Protein AF-A0A0D3M4K6-F1 (afdb_monomer)

Sequence (140 aa):
GAAVAAESSTGTWTTVWTDGLTSLDRYKGRCYHIEPVAGEENQYIAYVAYPLDLFEEGSVTNMFTSIVGNV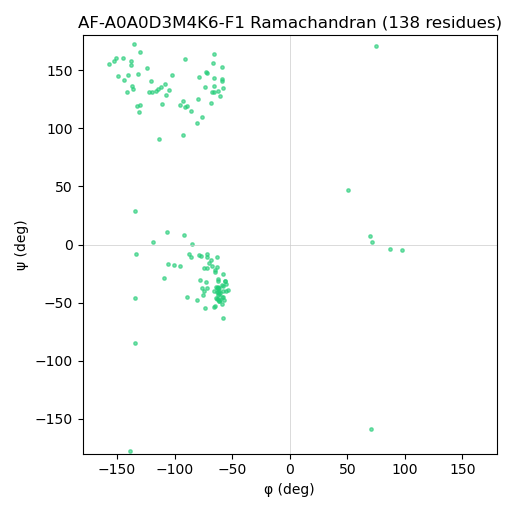FGFKALRALRLEDLRIPPAYSKTFQGPPQGIQVERDKLNKYGRPLLGCTIKPKLGLSAKNYGRAVYECL

Nearest PDB structures (foldseek):
  1wdd-assembly1_A  TM=9.946E-01  e=9.667E-18  Oryza sativa Japonica Group
  2vdi-assembly1_E  TM=9.940E-01  e=3.184E-17  Chlamydomonas reinhardtii
  5wsk-assembly2_D  TM=9.815E-01  e=1.104E-17  Triticum aestivum
  6hbc-assembly1_B  TM=9.809E-01  e=3.942E-16  Synechococcus elongatus PCC 7942 = FACHB-805
  7yk5-assembly1_A  TM=9.784E-01  e=3.858E-13  Phaeodactylum tricornutum

Solvent-accessible surface area (backbone atoms only — not comparable to full-atom values): 9185 Å² total; per-residue (Å²): 89,62,69,51,21,27,55,35,55,74,47,70,100,64,93,61,80,69,54,77,79,53,61,56,86,66,55,46,28,38,50,79,47,74,47,74,39,88,98,47,95,88,43,67,53,63,44,67,50,69,46,71,89,81,45,57,78,60,35,70,65,53,46,44,51,36,67,58,56,57,55,69,74,39,88,92,49,96,74,73,81,90,87,82,79,91,78,52,71,82,58,59,68,49,41,87,72,70,94,61,48,74,66,52,51,29,61,76,66,73,55,75,99,62,86,87,86,86,82,82,78,79,67,91,67,87,68,51,73,70,57,46,52,50,55,51,61,78,73,110

Structure (mmCIF, N/CA/C/O backbone):
data_AF-A0A0D3M4K6-F1
#
_entry.id   AF-A0A0D3M4K6-F1
#
loop_
_atom_site.group_PDB
_atom_site.id
_atom_site.type_symbol
_atom_site.label_atom_id
_atom_site.label_alt_id
_atom_site.label_comp_id
_atom_site.label_asym_id
_atom_site.label_entity_id
_atom_site.label_seq_id
_atom_site.pdbx_PDB_ins_code
_atom_site.Cartn_x
_atom_site.Cartn_y
_atom_site.Cartn_z
_atom_site.occu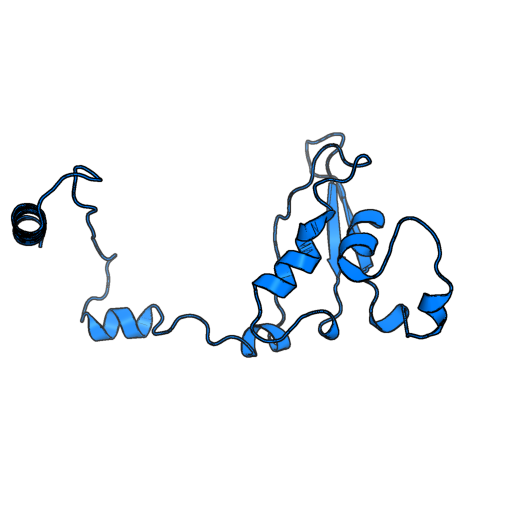pancy
_atom_site.B_iso_or_equiv
_atom_site.auth_seq_id
_atom_site.auth_comp_id
_atom_site.auth_asym_id
_atom_site.auth_atom_id
_atom_site.pdbx_PDB_model_num
ATOM 1 N N . GLY A 1 1 ? 5.792 -3.201 -19.656 1.00 73.69 1 GLY A N 1
ATOM 2 C CA . GLY A 1 1 ? 6.607 -4.094 -18.810 1.00 73.69 1 GLY A CA 1
ATOM 3 C C . GLY A 1 1 ? 7.986 -3.522 -18.535 1.00 73.69 1 GLY A C 1
ATOM 4 O O . GLY A 1 1 ? 8.186 -2.939 -17.480 1.00 73.69 1 GLY A O 1
ATOM 5 N N . ALA A 1 2 ? 8.928 -3.648 -19.477 1.00 88.94 2 ALA A N 1
ATOM 6 C CA . ALA A 1 2 ? 10.341 -3.306 -19.254 1.00 88.94 2 ALA A CA 1
ATOM 7 C C . ALA A 1 2 ? 10.605 -1.849 -18.816 1.00 88.94 2 ALA A C 1
ATOM 9 O O . ALA A 1 2 ? 11.325 -1.647 -17.846 1.00 88.94 2 ALA A O 1
ATOM 10 N N . ALA A 1 3 ? 9.981 -0.852 -19.460 1.00 91.50 3 ALA A N 1
ATOM 11 C CA . ALA A 1 3 ? 10.147 0.559 -19.083 1.00 91.50 3 ALA A CA 1
ATOM 12 C C .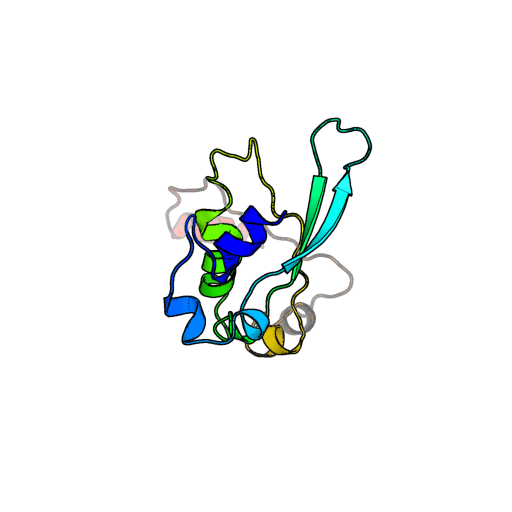 ALA A 1 3 ? 9.700 0.845 -17.637 1.00 91.50 3 ALA A C 1
ATOM 14 O O . ALA A 1 3 ? 10.408 1.518 -16.898 1.00 91.50 3 ALA A O 1
ATOM 15 N N . VAL A 1 4 ? 8.570 0.260 -17.214 1.00 94.25 4 VAL A N 1
ATOM 16 C CA . VAL A 1 4 ? 8.087 0.357 -15.827 1.00 94.25 4 VAL A CA 1
ATOM 17 C C . VAL A 1 4 ? 9.111 -0.253 -14.875 1.00 94.25 4 VAL A C 1
ATOM 19 O O . VAL A 1 4 ? 9.481 0.392 -13.906 1.00 94.25 4 VAL A O 1
ATOM 22 N N . ALA A 1 5 ? 9.618 -1.456 -15.160 1.00 94.62 5 ALA A N 1
ATOM 23 C CA . ALA A 1 5 ? 10.600 -2.118 -14.300 1.00 94.62 5 ALA A CA 1
ATOM 24 C C . ALA A 1 5 ? 11.917 -1.331 -14.175 1.00 94.62 5 ALA A C 1
ATOM 26 O O . ALA A 1 5 ? 12.466 -1.234 -13.080 1.00 94.62 5 ALA A O 1
ATOM 27 N N . ALA A 1 6 ? 12.403 -0.748 -15.273 1.00 94.00 6 ALA A N 1
ATOM 28 C CA . ALA A 1 6 ? 13.626 0.046 -15.281 1.00 94.00 6 ALA A CA 1
ATOM 29 C C . ALA A 1 6 ? 13.478 1.321 -14.436 1.00 94.00 6 ALA A C 1
ATOM 31 O O . ALA A 1 6 ? 14.250 1.534 -13.508 1.00 94.00 6 ALA A O 1
ATOM 32 N N . GLU A 1 7 ? 12.445 2.119 -14.694 1.00 96.00 7 GLU A N 1
ATOM 33 C CA . GLU A 1 7 ? 12.279 3.462 -14.111 1.00 96.00 7 GLU A CA 1
ATOM 34 C C . GLU A 1 7 ? 11.614 3.460 -12.722 1.00 96.00 7 GLU A C 1
ATOM 36 O O . GLU A 1 7 ? 11.427 4.508 -12.108 1.00 96.00 7 GLU A O 1
ATOM 41 N N . SER A 1 8 ? 11.276 2.274 -12.209 1.00 96.25 8 SER A N 1
ATOM 42 C CA . SER A 1 8 ? 10.922 2.036 -10.799 1.00 96.25 8 SER A CA 1
ATOM 43 C C . SER A 1 8 ? 12.027 1.308 -10.020 1.00 96.25 8 SER A C 1
ATOM 45 O O . SER A 1 8 ? 11.794 0.833 -8.910 1.00 96.25 8 SER A O 1
ATOM 47 N N . SER A 1 9 ? 13.225 1.170 -10.602 1.00 96.38 9 SER A N 1
ATOM 48 C CA . SER A 1 9 ? 14.392 0.589 -9.929 1.00 96.38 9 SER A CA 1
ATOM 49 C C . SER A 1 9 ? 15.657 1.419 -10.153 1.00 96.38 9 SER A C 1
ATOM 51 O O . SER A 1 9 ? 15.986 2.251 -9.315 1.00 96.38 9 SER A O 1
ATOM 53 N N . THR A 1 10 ? 16.371 1.212 -11.261 1.00 95.25 10 THR A N 1
ATOM 54 C CA . THR A 1 10 ? 17.713 1.786 -11.478 1.00 95.25 10 THR A CA 1
ATOM 55 C C . THR A 1 10 ? 17.919 2.436 -12.845 1.00 95.25 10 THR A C 1
ATOM 57 O O . THR A 1 10 ? 18.978 3.006 -13.083 1.00 95.25 10 THR A O 1
ATOM 60 N N . GLY A 1 11 ? 16.972 2.304 -13.775 1.00 92.19 11 GLY A N 1
ATOM 61 C CA . GLY A 1 11 ? 17.137 2.738 -15.162 1.00 92.19 11 GLY A CA 1
ATOM 62 C C . GLY A 1 11 ? 16.688 4.174 -15.425 1.00 92.19 11 GLY A C 1
ATOM 63 O O . GLY A 1 11 ? 15.872 4.730 -14.696 1.00 92.19 11 GLY A O 1
ATOM 64 N N . THR A 1 12 ? 17.194 4.739 -16.523 1.00 93.31 12 THR A N 1
ATOM 65 C CA . THR A 1 12 ? 16.739 6.005 -17.115 1.00 93.31 12 THR A CA 1
ATOM 66 C C . THR A 1 12 ? 16.686 5.887 -18.648 1.00 93.31 12 THR A C 1
ATOM 68 O O . THR A 1 12 ? 16.966 4.826 -19.208 1.00 93.31 12 THR A O 1
ATOM 71 N N . TRP A 1 13 ? 16.333 6.964 -19.349 1.00 93.44 13 TRP A N 1
ATOM 72 C CA . TRP A 1 13 ? 16.058 6.982 -20.793 1.00 93.44 13 TRP A CA 1
ATOM 73 C C . TRP A 1 13 ? 17.288 6.836 -21.709 1.00 93.44 13 TRP A C 1
ATOM 75 O O . TRP A 1 13 ? 17.127 6.657 -22.916 1.00 93.44 13 TRP A O 1
ATOM 85 N N . THR A 1 14 ? 18.506 6.920 -21.173 1.00 92.06 14 THR A N 1
ATOM 86 C CA . THR A 1 14 ? 19.763 6.748 -21.918 1.00 92.06 14 THR A CA 1
ATOM 87 C C . THR A 1 14 ? 20.756 5.917 -21.111 1.00 92.06 14 THR A C 1
ATOM 89 O O . THR A 1 14 ? 20.694 5.897 -19.882 1.00 92.06 14 THR A O 1
ATOM 92 N N . THR A 1 15 ? 21.682 5.238 -21.788 1.00 93.31 15 THR A N 1
ATOM 93 C CA . THR A 1 15 ? 22.736 4.459 -21.126 1.00 93.31 15 THR A CA 1
ATOM 94 C C . THR A 1 15 ? 23.673 5.378 -20.354 1.00 93.31 15 THR A C 1
ATOM 96 O O . THR A 1 15 ? 24.120 6.404 -20.871 1.00 93.31 15 THR A O 1
ATOM 99 N N . VAL A 1 16 ? 24.031 4.975 -19.137 1.00 95.12 16 VAL A N 1
ATOM 100 C CA . VAL A 1 16 ? 24.966 5.709 -18.285 1.00 95.12 16 VAL A CA 1
ATOM 101 C C . VAL A 1 16 ? 26.151 4.818 -17.924 1.00 95.12 16 VAL A C 1
ATOM 103 O O . VAL A 1 16 ? 25.996 3.673 -17.516 1.00 95.12 16 VAL A O 1
ATOM 106 N N . TRP A 1 17 ? 27.374 5.327 -18.081 1.00 95.44 17 TRP A N 1
ATOM 107 C CA . TRP A 1 17 ? 28.594 4.550 -17.809 1.00 95.44 17 TRP A CA 1
ATOM 108 C C . TRP A 1 17 ? 28.736 4.168 -16.326 1.00 95.44 17 TRP A C 1
ATOM 110 O O . TRP A 1 17 ? 29.399 3.186 -15.996 1.00 95.44 17 TRP A O 1
ATOM 120 N N . THR A 1 18 ? 28.093 4.930 -15.436 1.00 95.06 18 THR A N 1
ATOM 121 C CA . THR A 1 18 ? 28.076 4.700 -13.987 1.00 95.06 18 THR A CA 1
ATOM 122 C C . THR A 1 18 ? 27.421 3.381 -13.601 1.00 95.06 18 THR A C 1
ATOM 124 O O . THR A 1 18 ? 27.707 2.868 -12.523 1.00 95.06 18 THR A O 1
ATOM 127 N N . ASP A 1 19 ? 26.618 2.785 -14.484 1.00 92.62 19 ASP A N 1
ATOM 128 C CA . ASP A 1 19 ? 26.099 1.429 -14.301 1.00 92.62 19 ASP A CA 1
ATOM 129 C C . ASP A 1 19 ? 27.229 0.406 -14.114 1.00 92.62 19 ASP A C 1
ATOM 131 O O . ASP A 1 19 ? 27.071 -0.553 -13.364 1.00 92.62 19 ASP A O 1
ATOM 135 N N . GLY A 1 20 ? 28.398 0.638 -14.727 1.00 93.56 20 GLY A N 1
ATOM 136 C CA . GLY A 1 20 ? 29.589 -0.201 -14.575 1.00 93.56 20 GLY A CA 1
ATOM 137 C C . GLY A 1 20 ? 30.285 -0.088 -13.213 1.00 93.56 20 GLY A C 1
ATOM 138 O O . GLY A 1 20 ? 31.190 -0.870 -12.932 1.00 93.56 20 GLY A O 1
ATOM 139 N N . LEU A 1 21 ? 29.878 0.861 -12.361 1.00 95.88 21 LEU A N 1
ATOM 140 C CA . LEU A 1 21 ? 30.398 1.014 -10.996 1.00 95.88 21 LEU A CA 1
ATOM 141 C C . LEU A 1 21 ? 29.635 0.162 -9.972 1.00 95.88 21 LEU A C 1
ATOM 143 O O . LEU A 1 21 ? 30.043 0.073 -8.816 1.00 95.88 21 LEU A O 1
ATOM 147 N N . THR A 1 22 ? 28.524 -0.454 -10.375 1.00 94.88 22 THR A N 1
ATOM 148 C CA . THR A 1 22 ? 27.691 -1.308 -9.526 1.00 94.88 22 THR A CA 1
ATOM 149 C C . THR A 1 22 ? 27.291 -2.581 -10.270 1.00 94.88 22 THR A C 1
ATOM 151 O O . THR A 1 22 ? 27.544 -2.749 -11.459 1.00 94.88 22 THR A O 1
ATOM 154 N N . SER A 1 23 ? 26.664 -3.524 -9.571 1.00 93.50 23 SER A N 1
ATOM 155 C CA . SER A 1 23 ? 26.113 -4.724 -10.198 1.00 93.50 23 SER A CA 1
ATOM 156 C C . SER A 1 23 ? 24.651 -4.491 -10.572 1.00 93.50 23 SER A C 1
ATOM 158 O O . SER A 1 23 ? 23.752 -4.713 -9.758 1.00 93.50 23 SER A O 1
ATOM 160 N N . LEU A 1 24 ? 24.393 -4.084 -11.820 1.00 91.31 24 LEU A N 1
ATOM 161 C CA . LEU A 1 24 ? 23.021 -3.982 -12.336 1.00 91.31 24 LEU A CA 1
ATOM 162 C C . LEU A 1 24 ? 22.253 -5.299 -12.198 1.00 91.31 24 LEU A C 1
ATOM 164 O O . LEU A 1 24 ? 21.054 -5.288 -11.938 1.00 91.31 24 LEU A O 1
ATOM 168 N N . ASP A 1 25 ? 22.919 -6.446 -12.331 1.00 91.00 25 ASP A N 1
ATOM 169 C CA . ASP A 1 25 ? 22.259 -7.741 -12.173 1.00 91.00 25 ASP A CA 1
ATOM 170 C C . ASP A 1 25 ? 21.684 -7.947 -10.774 1.00 91.00 25 ASP A C 1
ATOM 172 O O . ASP A 1 25 ? 20.633 -8.580 -10.650 1.00 91.00 25 ASP A O 1
ATOM 176 N N . ARG A 1 26 ? 22.313 -7.373 -9.745 1.00 93.94 26 ARG A N 1
ATOM 177 C CA . ARG A 1 26 ? 21.792 -7.403 -8.379 1.00 93.94 26 ARG A CA 1
ATOM 178 C C . ARG A 1 26 ? 20.627 -6.439 -8.180 1.00 93.94 26 ARG A C 1
ATOM 180 O O . ARG A 1 26 ? 19.668 -6.829 -7.529 1.00 93.94 26 ARG A O 1
ATOM 187 N N . TYR A 1 27 ? 20.714 -5.215 -8.703 1.00 95.44 27 TYR A N 1
ATOM 188 C CA . TYR A 1 27 ? 19.804 -4.123 -8.324 1.00 95.44 27 TYR A CA 1
ATOM 189 C C . TYR A 1 27 ? 18.665 -3.849 -9.314 1.00 95.44 27 TYR A C 1
ATOM 191 O O . TYR A 1 27 ? 17.674 -3.231 -8.933 1.00 95.44 27 TYR A O 1
ATOM 199 N N . LYS A 1 28 ? 18.744 -4.317 -10.565 1.00 95.75 28 LYS A N 1
ATOM 200 C CA . LYS A 1 28 ? 17.704 -4.033 -11.562 1.00 95.75 28 LYS A CA 1
ATOM 201 C C . LYS A 1 28 ? 16.381 -4.720 -11.219 1.00 95.75 28 LYS A C 1
ATOM 203 O O . LYS A 1 28 ? 16.336 -5.936 -11.001 1.00 95.75 28 LYS A O 1
ATOM 208 N N . GLY A 1 29 ? 15.292 -3.957 -11.266 1.00 96.31 29 GLY A N 1
ATOM 209 C CA . GLY A 1 29 ? 13.937 -4.493 -11.320 1.00 96.31 29 GLY A CA 1
ATOM 210 C C . GLY A 1 29 ? 13.714 -5.239 -12.636 1.00 96.31 29 GLY A C 1
ATOM 211 O O . GLY A 1 29 ? 14.237 -4.854 -13.685 1.00 96.31 29 GLY A O 1
ATOM 212 N N . ARG A 1 30 ? 12.962 -6.343 -12.606 1.00 97.50 30 ARG A N 1
ATOM 213 C CA . ARG A 1 30 ? 12.790 -7.224 -13.774 1.00 97.50 30 ARG A CA 1
ATOM 214 C C . ARG A 1 30 ? 11.325 -7.513 -14.030 1.00 97.50 30 ARG A C 1
ATOM 216 O O . ARG A 1 30 ? 10.662 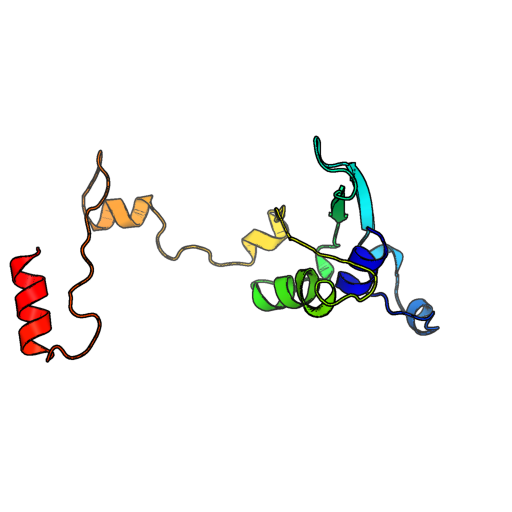-8.122 -13.196 1.00 97.50 30 ARG A O 1
ATOM 223 N N . CYS A 1 31 ? 10.837 -7.134 -15.208 1.00 97.88 31 CYS A N 1
ATOM 224 C CA . CYS A 1 31 ? 9.558 -7.633 -15.699 1.00 97.88 31 CYS A CA 1
ATOM 225 C C . CYS A 1 31 ? 9.760 -9.067 -16.203 1.00 97.88 31 CYS A C 1
ATOM 227 O O . CYS A 1 31 ? 10.458 -9.264 -17.195 1.00 97.88 31 CYS A O 1
ATOM 229 N N . TYR A 1 32 ? 9.221 -10.056 -15.489 1.00 97.50 32 TYR A N 1
ATOM 230 C CA . TYR A 1 32 ? 9.481 -11.477 -15.762 1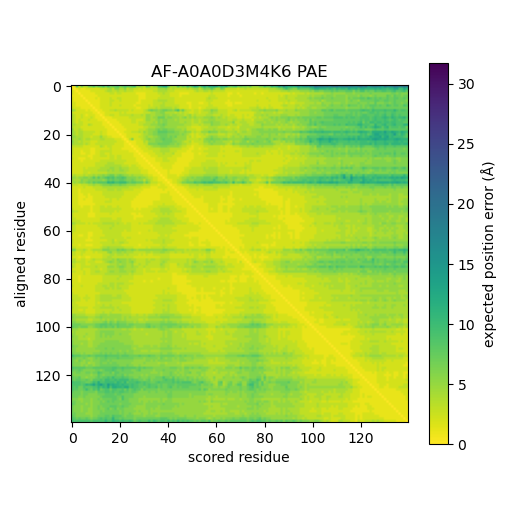.00 97.50 32 TYR A CA 1
ATOM 231 C C . TYR A 1 32 ? 8.305 -12.193 -16.431 1.00 97.50 32 TYR A C 1
ATOM 233 O O . TYR A 1 32 ? 8.487 -13.271 -16.990 1.00 97.50 32 TYR A O 1
ATOM 241 N N . HIS A 1 33 ? 7.109 -11.607 -16.381 1.00 97.81 33 HIS A N 1
ATOM 242 C CA . HIS A 1 33 ? 5.923 -12.158 -17.020 1.00 97.81 33 HIS A CA 1
ATOM 243 C C . HIS A 1 33 ? 4.974 -11.038 -17.451 1.00 97.81 33 HIS A C 1
ATOM 245 O O . HIS A 1 33 ? 4.890 -10.001 -16.787 1.00 97.81 33 HIS A O 1
ATOM 251 N N . ILE A 1 34 ? 4.290 -11.236 -18.576 1.00 97.75 34 ILE A N 1
ATOM 252 C CA . ILE A 1 34 ? 3.253 -10.342 -19.090 1.00 97.75 34 ILE A CA 1
ATOM 253 C C . ILE A 1 34 ? 2.147 -11.217 -19.671 1.00 97.75 34 ILE A C 1
ATOM 255 O O . ILE A 1 34 ? 2.435 -12.095 -20.483 1.00 97.75 34 ILE A O 1
ATOM 259 N N . GLU A 1 35 ? 0.904 -10.936 -19.301 1.00 97.56 35 GLU A N 1
ATOM 260 C CA . GLU A 1 35 ? -0.280 -11.597 -19.848 1.00 97.56 35 GLU A CA 1
ATOM 261 C C . GLU A 1 35 ? -1.346 -10.565 -20.252 1.00 97.56 35 GLU A C 1
ATOM 263 O O . GLU A 1 35 ? -1.425 -9.493 -19.641 1.00 97.56 35 GLU A O 1
ATOM 268 N N . PRO A 1 36 ? -2.139 -10.827 -21.305 1.00 97.75 36 PRO A N 1
ATOM 269 C CA . PRO A 1 36 ? -3.254 -9.963 -21.677 1.00 97.75 36 PRO A CA 1
ATOM 270 C C . PRO A 1 36 ? -4.402 -10.091 -20.670 1.00 97.75 36 PRO A C 1
ATOM 272 O O . PRO A 1 36 ? -4.655 -11.167 -20.128 1.00 97.75 36 PRO A O 1
ATOM 275 N N . VAL A 1 37 ?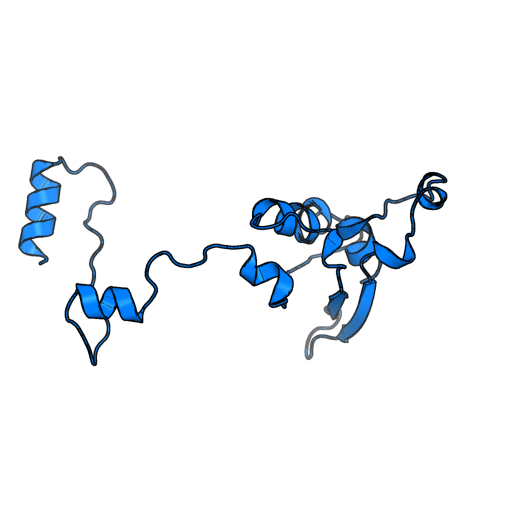 -5.139 -9.004 -20.451 1.00 97.88 37 VAL A N 1
ATOM 276 C CA . VAL A 1 37 ? -6.366 -9.038 -19.646 1.00 97.88 37 VAL A CA 1
ATOM 277 C C . VAL A 1 37 ? -7.510 -9.591 -20.494 1.00 97.88 37 VAL A C 1
ATOM 279 O O . VAL A 1 37 ? -7.793 -9.090 -21.580 1.00 97.88 37 VAL A O 1
ATOM 282 N N . ALA A 1 38 ? -8.179 -10.634 -20.003 1.00 96.56 38 ALA A N 1
ATOM 283 C CA . ALA A 1 38 ? -9.293 -11.253 -20.713 1.00 96.56 38 ALA A CA 1
ATOM 284 C C . ALA A 1 38 ? -10.435 -10.247 -20.947 1.00 96.56 38 ALA A C 1
ATOM 286 O O . ALA A 1 38 ? -10.916 -9.620 -20.007 1.00 96.56 38 ALA A O 1
ATOM 287 N N . GLY A 1 39 ? -10.884 -10.129 -22.199 1.00 96.25 39 GLY A N 1
ATOM 288 C CA . GLY A 1 39 ? -11.958 -9.211 -22.594 1.00 96.25 39 GLY A CA 1
ATOM 289 C C . GLY A 1 39 ? -11.506 -7.788 -22.940 1.00 96.25 39 GLY A C 1
ATOM 290 O O . GLY A 1 39 ? -12.332 -7.010 -23.400 1.00 96.25 39 GLY A O 1
ATOM 291 N N . GLU A 1 40 ? -10.220 -7.463 -22.790 1.00 96.31 40 GLU A N 1
ATOM 292 C CA . GLU A 1 40 ? -9.661 -6.145 -23.105 1.00 96.31 40 GLU A CA 1
ATOM 293 C C . GLU A 1 40 ? -8.670 -6.232 -24.274 1.00 96.31 40 GLU A C 1
ATOM 295 O O . GLU A 1 40 ? -7.787 -7.086 -24.298 1.00 96.31 40 GLU A O 1
ATOM 300 N N . GLU A 1 41 ? -8.770 -5.327 -25.251 1.00 92.44 41 GLU A N 1
ATOM 301 C CA . GLU A 1 41 ? -7.938 -5.395 -26.467 1.00 92.44 41 GLU A CA 1
ATOM 302 C C . GLU A 1 41 ? -6.498 -4.899 -26.260 1.00 92.44 41 GLU A C 1
ATOM 304 O O . GLU A 1 41 ? -5.578 -5.339 -26.943 1.00 92.44 41 GLU A O 1
ATOM 309 N N . ASN A 1 42 ? -6.288 -3.950 -25.343 1.00 95.44 42 ASN A N 1
ATOM 310 C CA . ASN A 1 42 ? -5.010 -3.244 -25.178 1.00 95.44 42 ASN A CA 1
ATOM 311 C C . ASN A 1 42 ? -4.578 -3.126 -23.709 1.00 95.44 42 ASN A C 1
ATOM 313 O O . ASN A 1 42 ? -3.895 -2.169 -23.332 1.00 95.44 42 ASN A O 1
ATOM 317 N N . GLN A 1 43 ? -4.981 -4.083 -22.873 1.00 97.62 43 GLN A N 1
ATOM 318 C CA . GLN A 1 43 ? -4.653 -4.111 -21.452 1.00 97.62 43 GLN A CA 1
ATOM 319 C C . GLN A 1 43 ? -3.891 -5.385 -21.091 1.00 97.62 43 GLN A C 1
ATOM 321 O O . GLN A 1 43 ? -4.178 -6.472 -21.589 1.00 97.62 43 GLN A O 1
ATOM 326 N N . TYR A 1 44 ? -2.903 -5.233 -20.213 1.00 97.75 44 TYR A N 1
ATOM 327 C CA . TYR A 1 44 ? -1.971 -6.292 -19.847 1.00 97.75 44 TYR A CA 1
ATOM 328 C C . TYR A 1 44 ? -1.684 -6.243 -18.349 1.00 97.75 44 TYR A C 1
ATOM 330 O O . TYR A 1 44 ? -1.576 -5.154 -17.778 1.00 97.75 44 TYR A O 1
ATOM 338 N N . ILE A 1 45 ? -1.477 -7.406 -17.738 1.00 98.19 45 ILE A N 1
ATOM 339 C CA . ILE A 1 45 ? -0.867 -7.532 -16.415 1.00 98.19 45 ILE A CA 1
ATOM 340 C C . ILE A 1 45 ? 0.622 -7.784 -16.617 1.00 98.19 45 ILE A C 1
ATOM 342 O O . ILE A 1 45 ? 1.021 -8.743 -17.273 1.00 98.19 45 ILE A O 1
ATOM 346 N N . ALA A 1 46 ? 1.457 -6.895 -16.082 1.00 98.19 46 ALA A N 1
ATOM 347 C CA . ALA A 1 46 ? 2.906 -7.032 -16.120 1.00 98.19 46 ALA A CA 1
ATOM 348 C C . ALA A 1 46 ? 3.431 -7.312 -14.713 1.00 98.19 46 ALA A C 1
ATOM 350 O O . ALA A 1 46 ? 3.270 -6.495 -13.808 1.00 98.19 46 ALA A O 1
ATOM 351 N N . TYR A 1 47 ? 4.111 -8.441 -14.546 1.00 98.44 47 TYR A N 1
ATOM 352 C CA . TYR A 1 47 ? 4.697 -8.845 -13.278 1.00 98.44 47 TYR A CA 1
ATOM 353 C C . TYR A 1 47 ? 6.141 -8.370 -13.195 1.00 98.44 47 TYR A C 1
ATOM 355 O O . TYR A 1 47 ? 6.964 -8.696 -14.058 1.00 98.44 47 TYR A O 1
ATOM 363 N N . VAL A 1 48 ? 6.450 -7.605 -12.147 1.00 98.31 48 VAL A N 1
ATOM 364 C CA . VAL A 1 48 ? 7.776 -7.031 -11.903 1.00 98.31 48 VAL A CA 1
ATOM 365 C C . VAL A 1 48 ? 8.319 -7.534 -10.569 1.00 98.31 48 VAL A C 1
ATOM 367 O O . VAL A 1 48 ? 7.622 -7.515 -9.559 1.00 98.31 48 VAL A O 1
ATOM 370 N N . ALA A 1 49 ? 9.563 -8.007 -10.573 1.00 98.31 49 ALA A N 1
ATOM 371 C CA . ALA A 1 49 ? 10.295 -8.405 -9.379 1.00 98.31 49 ALA A CA 1
ATOM 372 C C . ALA A 1 49 ? 11.345 -7.346 -9.028 1.00 98.31 49 ALA A C 1
ATOM 374 O O . ALA A 1 49 ? 12.114 -6.927 -9.898 1.00 98.31 49 ALA A O 1
ATOM 375 N N . TYR A 1 50 ? 11.393 -6.963 -7.753 1.00 98.38 50 TYR A N 1
ATOM 376 C CA . TYR A 1 50 ? 12.341 -5.996 -7.203 1.00 98.38 50 TYR A CA 1
ATOM 377 C C . TYR A 1 50 ? 13.252 -6.681 -6.175 1.00 98.38 50 TYR A C 1
ATOM 379 O O . TYR A 1 50 ? 12.745 -7.402 -5.309 1.00 98.38 50 TYR A O 1
ATOM 387 N N . PRO A 1 51 ? 14.578 -6.487 -6.246 1.00 97.81 51 PRO A N 1
ATOM 388 C CA . PRO A 1 51 ? 15.497 -6.919 -5.195 1.00 97.81 51 PRO A CA 1
ATOM 389 C C . PRO A 1 51 ? 15.161 -6.266 -3.847 1.00 97.81 51 PRO A C 1
ATOM 391 O O . PRO A 1 51 ? 14.840 -5.082 -3.800 1.00 97.81 51 PRO A O 1
ATOM 394 N N . LEU A 1 52 ? 15.264 -7.029 -2.752 1.00 97.69 52 LEU A N 1
ATOM 395 C CA . LEU A 1 52 ? 14.952 -6.546 -1.398 1.00 97.69 52 LEU A CA 1
ATOM 396 C C . LEU A 1 52 ? 15.803 -5.330 -1.006 1.00 97.69 52 LEU A C 1
ATOM 398 O O . LEU A 1 52 ? 15.284 -4.387 -0.423 1.00 97.69 52 LEU A O 1
ATOM 402 N N . ASP A 1 53 ? 17.081 -5.349 -1.383 1.00 97.25 53 ASP A N 1
ATOM 403 C CA . ASP A 1 53 ? 18.078 -4.330 -1.033 1.00 97.25 53 ASP A CA 1
ATOM 404 C C . ASP A 1 53 ? 17.769 -2.931 -1.596 1.00 97.25 53 ASP A C 1
ATOM 406 O O . ASP A 1 53 ? 18.433 -1.967 -1.225 1.00 97.25 53 ASP A O 1
ATOM 410 N N . LEU A 1 54 ? 16.794 -2.800 -2.504 1.00 97.50 54 LEU A N 1
ATOM 411 C CA . LEU A 1 54 ? 16.331 -1.492 -2.978 1.00 97.50 54 LEU A CA 1
ATOM 412 C C . LEU A 1 54 ? 15.518 -0.737 -1.924 1.00 97.50 54 LEU A C 1
ATOM 414 O O . LEU A 1 54 ? 15.349 0.476 -2.046 1.00 97.50 54 LEU A O 1
ATOM 418 N N . PHE A 1 55 ? 14.981 -1.446 -0.932 1.00 98.38 55 PHE A N 1
ATOM 419 C CA . PHE A 1 55 ? 13.984 -0.904 -0.027 1.00 98.38 55 PHE A CA 1
ATOM 420 C C . PHE A 1 55 ? 14.554 -0.639 1.358 1.00 98.38 55 PHE A C 1
ATOM 422 O O . PHE A 1 55 ? 15.123 -1.517 2.005 1.00 98.38 55 PHE A O 1
ATOM 429 N N . GLU A 1 56 ? 14.323 0.576 1.838 1.00 98.62 56 GLU A N 1
ATOM 430 C CA . GLU A 1 56 ? 14.610 0.963 3.213 1.00 98.62 56 GLU A CA 1
ATOM 431 C C . GLU A 1 56 ? 13.700 0.193 4.183 1.00 98.62 56 GLU A C 1
ATOM 433 O O . GLU A 1 56 ? 12.476 0.122 4.007 1.00 98.62 56 GLU A O 1
ATOM 438 N N . GLU A 1 57 ? 14.308 -0.383 5.218 1.00 98.56 57 GLU A N 1
ATOM 439 C CA . GLU A 1 57 ? 13.623 -1.111 6.284 1.00 98.56 57 GLU A CA 1
ATOM 440 C C . GLU A 1 57 ? 12.591 -0.219 6.995 1.00 98.56 57 GLU A C 1
ATOM 442 O O . GLU A 1 57 ? 12.859 0.933 7.325 1.00 98.56 57 GLU A O 1
ATOM 447 N N . GLY A 1 58 ? 11.383 -0.736 7.228 1.00 97.94 58 GLY A N 1
ATOM 448 C CA . GLY A 1 58 ? 10.338 -0.005 7.951 1.00 97.94 58 GLY A CA 1
ATOM 449 C C . GLY A 1 58 ? 9.731 1.201 7.213 1.00 97.94 58 GLY A C 1
ATOM 450 O O . GLY A 1 58 ? 8.913 1.915 7.796 1.00 97.94 58 GLY A O 1
ATOM 451 N N . SER A 1 59 ? 10.060 1.427 5.934 1.00 98.31 59 SER A N 1
ATOM 452 C CA . SER A 1 59 ? 9.672 2.632 5.186 1.00 98.31 59 SER A CA 1
ATOM 453 C C . SER A 1 59 ? 8.686 2.339 4.046 1.00 98.31 59 SER A C 1
ATOM 455 O O . SER A 1 59 ? 9.062 2.114 2.895 1.00 98.31 59 SER A O 1
ATOM 457 N N . VAL A 1 60 ? 7.378 2.417 4.340 1.00 98.19 60 VAL A N 1
ATOM 458 C CA . VAL A 1 60 ? 6.327 2.345 3.297 1.00 98.19 60 VAL A CA 1
ATOM 459 C C . VAL A 1 60 ? 6.526 3.452 2.258 1.00 98.19 60 VAL A C 1
ATOM 461 O O . VAL A 1 60 ? 6.319 3.237 1.064 1.00 98.19 60 VAL A O 1
ATOM 464 N N . THR A 1 61 ? 6.974 4.625 2.711 1.00 98.31 61 THR A N 1
ATOM 465 C CA . THR A 1 61 ? 7.279 5.774 1.859 1.00 98.31 61 THR A CA 1
ATOM 466 C C . THR A 1 61 ? 8.347 5.435 0.825 1.00 98.31 61 THR A C 1
ATOM 468 O O . THR A 1 61 ? 8.119 5.661 -0.358 1.00 98.31 61 THR A O 1
ATOM 471 N N . ASN A 1 62 ? 9.488 4.869 1.231 1.00 98.38 62 ASN A N 1
ATOM 472 C CA . ASN A 1 62 ? 10.552 4.501 0.296 1.00 98.38 62 ASN A CA 1
ATOM 473 C C . ASN A 1 62 ? 10.087 3.447 -0.727 1.00 98.38 62 ASN A C 1
ATOM 475 O O . ASN A 1 62 ? 10.333 3.599 -1.928 1.00 98.38 62 ASN A O 1
ATOM 479 N N . MET A 1 63 ? 9.344 2.433 -0.270 1.00 98.12 63 MET A N 1
ATOM 480 C CA . MET A 1 63 ? 8.768 1.414 -1.150 1.00 98.12 63 MET A CA 1
ATOM 481 C C . MET A 1 63 ? 7.865 2.034 -2.226 1.00 98.12 63 MET A C 1
ATOM 483 O O . MET A 1 63 ? 8.013 1.728 -3.410 1.00 98.12 63 MET A O 1
ATOM 487 N N . PHE A 1 64 ? 6.958 2.937 -1.848 1.00 98.00 64 PHE A N 1
ATOM 488 C CA . PHE A 1 64 ? 6.055 3.586 -2.802 1.00 98.00 64 PHE A CA 1
ATOM 489 C C . PHE A 1 64 ? 6.756 4.601 -3.702 1.00 98.00 64 PHE A C 1
ATOM 491 O O . PHE A 1 64 ? 6.457 4.642 -4.895 1.00 98.00 64 PHE A O 1
ATOM 498 N N . THR A 1 65 ? 7.728 5.354 -3.189 1.00 97.69 65 THR A N 1
ATOM 499 C CA . THR A 1 65 ? 8.555 6.241 -4.019 1.00 97.69 65 THR A CA 1
ATOM 500 C C . THR A 1 65 ? 9.212 5.470 -5.163 1.00 97.69 65 THR A C 1
ATOM 502 O O . THR A 1 65 ? 9.229 5.956 -6.290 1.00 97.69 65 THR A O 1
ATOM 505 N N . SER A 1 66 ? 9.677 4.245 -4.905 1.00 96.25 66 SER A N 1
ATOM 506 C CA . SER A 1 66 ? 10.284 3.399 -5.937 1.00 96.25 66 SER A CA 1
ATOM 507 C C . SER A 1 66 ? 9.239 2.831 -6.905 1.00 96.25 66 SER A C 1
ATOM 509 O O . SER A 1 66 ? 9.332 3.033 -8.112 1.00 96.25 66 SER A O 1
ATOM 511 N N . ILE A 1 67 ? 8.206 2.152 -6.391 1.00 96.88 67 ILE A N 1
ATOM 512 C CA . ILE A 1 67 ? 7.274 1.364 -7.219 1.00 96.88 67 ILE A CA 1
ATOM 513 C C . ILE A 1 67 ? 6.305 2.244 -8.017 1.00 96.88 67 ILE A C 1
ATOM 515 O O . ILE A 1 67 ? 6.001 1.938 -9.170 1.00 96.88 67 ILE A O 1
ATOM 519 N N . VAL A 1 68 ? 5.795 3.322 -7.415 1.00 96.31 68 VAL A N 1
ATOM 520 C CA . VAL A 1 68 ? 4.733 4.150 -8.012 1.00 96.31 68 VAL A CA 1
ATOM 521 C C . VAL A 1 68 ? 5.149 5.599 -8.269 1.00 96.31 68 VAL A C 1
ATOM 523 O O . VAL A 1 68 ? 4.329 6.366 -8.762 1.00 96.31 68 VAL A O 1
ATOM 526 N N . GLY A 1 69 ? 6.402 5.975 -7.985 1.00 94.44 69 GLY A N 1
ATOM 527 C CA . GLY A 1 69 ? 6.860 7.369 -8.028 1.00 94.44 69 GLY A CA 1
ATOM 528 C C . GLY A 1 69 ? 6.676 8.048 -9.387 1.00 94.44 69 GLY A C 1
ATOM 529 O O . GLY A 1 69 ? 5.907 8.998 -9.502 1.00 94.44 69 GLY A O 1
ATOM 530 N N . ASN A 1 70 ? 7.358 7.550 -10.424 1.00 94.56 70 ASN A N 1
ATOM 531 C CA . ASN A 1 70 ? 7.396 8.218 -11.737 1.00 94.56 70 ASN A CA 1
ATOM 532 C C . ASN A 1 70 ? 6.612 7.481 -12.833 1.00 94.56 70 ASN A C 1
ATOM 534 O O . ASN A 1 70 ? 6.099 8.099 -13.767 1.00 94.56 70 ASN A O 1
ATOM 538 N N . VAL A 1 71 ? 6.505 6.153 -12.732 1.00 95.50 71 VAL A N 1
ATOM 539 C CA . VAL A 1 71 ? 6.089 5.276 -13.843 1.00 95.50 71 VAL A CA 1
ATOM 540 C C . VAL A 1 71 ? 4.651 5.497 -14.327 1.00 95.50 71 VAL A C 1
ATOM 542 O O . VAL A 1 71 ? 4.337 5.194 -15.477 1.00 95.50 71 VAL A O 1
ATOM 545 N N . PHE A 1 72 ? 3.783 6.073 -13.493 1.00 96.44 72 PHE A N 1
ATOM 546 C CA . PHE A 1 72 ? 2.392 6.381 -13.848 1.00 96.44 72 PHE A CA 1
ATOM 547 C C . PHE A 1 72 ? 2.264 7.591 -14.785 1.00 96.44 72 PHE A C 1
ATOM 549 O O . PHE A 1 72 ? 1.255 7.722 -15.472 1.00 96.44 72 PHE A O 1
ATOM 556 N N . GLY A 1 73 ? 3.281 8.458 -14.847 1.00 94.69 73 GLY A N 1
ATOM 557 C CA . GLY A 1 73 ? 3.308 9.643 -15.712 1.00 94.69 73 GLY A CA 1
ATOM 558 C C . GLY A 1 73 ? 3.950 9.413 -17.084 1.00 94.69 73 GLY A C 1
ATOM 559 O O . GLY A 1 73 ? 4.214 10.373 -17.810 1.00 94.69 73 GLY A O 1
ATOM 560 N N . PHE A 1 74 ? 4.266 8.167 -17.444 1.00 94.75 74 PHE A N 1
ATOM 561 C CA . PHE A 1 74 ? 5.011 7.858 -18.663 1.00 94.75 74 PHE A CA 1
ATOM 562 C C . PHE A 1 74 ? 4.188 8.155 -19.914 1.00 94.75 74 PHE A C 1
ATOM 564 O O . PHE A 1 74 ? 3.163 7.525 -20.145 1.00 94.75 74 PHE A O 1
ATOM 571 N N . LYS A 1 75 ? 4.697 9.027 -20.796 1.00 94.81 75 LYS A N 1
ATOM 572 C CA . LYS A 1 75 ? 4.047 9.362 -22.082 1.00 94.81 75 LYS A CA 1
ATOM 573 C C . LYS A 1 75 ? 3.813 8.149 -22.992 1.00 94.81 75 LYS A C 1
ATOM 575 O O . LYS A 1 75 ? 2.933 8.186 -23.842 1.00 94.81 75 LYS A O 1
ATOM 580 N N . ALA A 1 76 ? 4.611 7.094 -22.828 1.00 93.31 76 ALA A N 1
ATOM 581 C CA . ALA A 1 76 ? 4.477 5.846 -23.577 1.00 93.31 76 ALA A CA 1
ATOM 582 C C . ALA A 1 76 ? 3.320 4.953 -23.083 1.00 93.31 76 ALA A C 1
ATOM 584 O O . ALA A 1 76 ? 3.002 3.960 -23.734 1.00 93.31 76 ALA A O 1
ATOM 585 N N . LEU A 1 77 ? 2.704 5.271 -21.938 1.00 94.44 77 LEU A N 1
ATOM 586 C CA . LEU A 1 77 ? 1.583 4.535 -21.363 1.00 94.44 77 LEU A CA 1
ATOM 587 C C . LEU A 1 77 ? 0.317 5.393 -21.426 1.00 94.44 77 LEU A C 1
ATOM 589 O O . LEU A 1 77 ? 0.332 6.572 -21.088 1.00 94.44 77 LEU A O 1
ATOM 593 N N . ARG A 1 78 ? -0.804 4.789 -21.832 1.00 96.06 78 ARG A N 1
ATOM 594 C CA . ARG A 1 78 ? -2.120 5.453 -21.787 1.00 96.06 78 ARG A CA 1
ATOM 595 C C . ARG A 1 78 ? -2.688 5.499 -20.370 1.00 96.06 78 ARG A C 1
ATOM 597 O O . ARG A 1 78 ? -3.342 6.467 -20.002 1.00 96.06 78 ARG A O 1
ATOM 604 N N . ALA A 1 79 ? -2.468 4.429 -19.614 1.00 96.56 79 ALA A N 1
ATOM 605 C CA . ALA A 1 79 ? -2.881 4.265 -18.231 1.00 96.56 79 ALA A CA 1
ATOM 606 C C . ALA A 1 79 ? -1.982 3.217 -17.564 1.00 96.5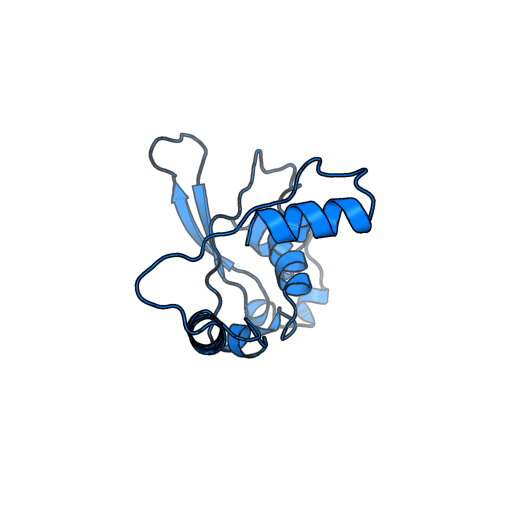6 79 ALA A C 1
ATOM 608 O O . ALA A 1 79 ? -1.421 2.349 -18.237 1.00 96.56 79 ALA A O 1
ATOM 609 N N . LEU A 1 80 ? -1.868 3.294 -16.242 1.00 97.62 80 LEU A N 1
ATOM 610 C CA . LEU A 1 80 ? -1.200 2.296 -15.417 1.00 97.62 80 LEU A CA 1
ATOM 611 C C . LEU A 1 80 ? -1.963 2.168 -14.098 1.00 97.62 80 LEU A C 1
ATOM 613 O O . LEU A 1 80 ? -2.436 3.165 -13.554 1.00 97.62 80 LEU A O 1
ATOM 617 N N . ARG A 1 81 ? -2.076 0.941 -13.588 1.00 97.81 81 ARG A N 1
ATOM 618 C CA . ARG A 1 81 ? -2.637 0.635 -12.272 1.00 97.81 81 ARG A CA 1
ATOM 619 C C . ARG A 1 81 ? -1.756 -0.398 -11.586 1.00 97.81 81 ARG A C 1
ATOM 621 O O . ARG A 1 81 ? -1.366 -1.385 -12.202 1.00 97.81 81 ARG A O 1
ATOM 628 N N . LEU A 1 82 ? -1.445 -0.151 -10.318 1.00 98.00 82 LEU A N 1
ATOM 629 C CA . LEU A 1 82 ? -0.854 -1.155 -9.444 1.00 98.00 82 LEU A CA 1
ATOM 630 C C . LEU A 1 82 ? -1.998 -1.968 -8.831 1.00 98.00 82 LEU A C 1
ATOM 632 O O . LEU A 1 82 ? -2.810 -1.405 -8.100 1.00 98.00 82 LEU A O 1
ATOM 636 N N . GLU A 1 83 ? -2.077 -3.255 -9.167 1.00 98.31 83 GLU A N 1
ATOM 637 C CA . GLU A 1 83 ? -3.155 -4.137 -8.694 1.00 98.31 83 GLU A CA 1
ATOM 638 C C . GLU A 1 83 ? -2.816 -4.819 -7.364 1.00 98.31 83 GLU A C 1
ATOM 640 O O . GLU A 1 83 ? -3.647 -4.840 -6.460 1.00 98.31 83 GLU A O 1
ATOM 645 N N . ASP A 1 84 ? -1.597 -5.347 -7.220 1.00 98.44 84 ASP A N 1
ATOM 646 C CA . ASP A 1 84 ? -1.176 -6.072 -6.018 1.00 98.44 84 ASP A CA 1
ATOM 647 C C . ASP A 1 84 ? 0.343 -5.980 -5.799 1.00 98.44 84 ASP A C 1
ATOM 649 O O . ASP A 1 84 ? 1.115 -5.739 -6.733 1.00 98.44 84 ASP A O 1
ATOM 653 N N . LEU A 1 85 ? 0.772 -6.190 -4.553 1.00 98.38 85 LEU A N 1
ATOM 654 C CA . LEU A 1 85 ? 2.166 -6.286 -4.140 1.00 98.38 85 LEU A CA 1
ATOM 655 C C . LEU A 1 85 ? 2.379 -7.500 -3.239 1.00 98.38 85 LEU A C 1
ATOM 657 O O . LEU A 1 85 ? 1.898 -7.575 -2.108 1.00 98.38 85 LEU A O 1
ATOM 661 N N . ARG A 1 86 ? 3.240 -8.411 -3.689 1.00 98.44 86 ARG A N 1
ATOM 662 C CA . ARG A 1 86 ? 3.739 -9.494 -2.844 1.00 98.44 86 ARG A CA 1
ATOM 663 C C . ARG A 1 86 ? 4.869 -8.989 -1.945 1.00 98.44 86 ARG A C 1
ATOM 665 O O . ARG A 1 86 ? 6.005 -8.863 -2.398 1.00 98.44 86 ARG A O 1
ATOM 672 N N . ILE A 1 87 ? 4.585 -8.780 -0.662 1.00 98.44 87 ILE A N 1
ATOM 673 C CA . ILE A 1 87 ? 5.594 -8.352 0.319 1.00 98.44 87 ILE A CA 1
ATOM 674 C C . ILE A 1 87 ? 6.289 -9.571 0.955 1.00 98.44 87 ILE A C 1
ATOM 676 O O . ILE A 1 87 ? 5.615 -10.395 1.580 1.00 98.44 87 ILE A O 1
ATOM 680 N N . PRO A 1 88 ? 7.621 -9.734 0.822 1.00 98.12 88 PRO A N 1
ATOM 681 C CA . PRO A 1 88 ? 8.323 -10.875 1.402 1.00 98.12 88 PRO A CA 1
ATOM 682 C C . PRO A 1 88 ? 8.437 -10.758 2.935 1.00 98.12 88 PRO A C 1
ATOM 684 O O . PRO A 1 88 ? 8.629 -9.650 3.445 1.00 98.12 88 PRO A O 1
ATOM 687 N N . PRO A 1 89 ? 8.439 -11.884 3.684 1.00 98.31 89 PRO A N 1
ATOM 688 C CA . PRO A 1 89 ? 8.578 -11.867 5.144 1.00 98.31 89 PRO A CA 1
ATOM 689 C C . PRO A 1 89 ? 9.834 -11.157 5.659 1.00 98.31 89 PRO A C 1
ATOM 691 O O . PRO A 1 89 ? 9.810 -10.583 6.744 1.00 98.31 89 PRO A O 1
ATOM 694 N N . ALA A 1 90 ? 10.930 -11.196 4.894 1.00 98.31 90 ALA A N 1
ATOM 695 C CA . ALA A 1 90 ? 12.166 -10.495 5.234 1.00 98.31 90 ALA A CA 1
ATOM 696 C C . ALA A 1 90 ? 11.964 -8.973 5.306 1.00 98.31 90 ALA A C 1
ATOM 698 O O . ALA A 1 90 ? 12.506 -8.342 6.202 1.00 98.31 90 ALA A O 1
ATOM 699 N N . TYR A 1 91 ? 11.131 -8.406 4.426 1.00 98.44 91 TYR A N 1
ATOM 700 C CA . TYR A 1 91 ? 10.802 -6.983 4.459 1.00 98.44 91 TYR A CA 1
ATOM 701 C C . TYR A 1 91 ? 9.728 -6.679 5.499 1.00 98.44 91 TYR A C 1
ATOM 703 O O . TYR A 1 91 ? 9.895 -5.781 6.315 1.00 98.44 91 TYR A O 1
ATOM 711 N N . SER A 1 92 ? 8.636 -7.454 5.530 1.00 98.38 92 SE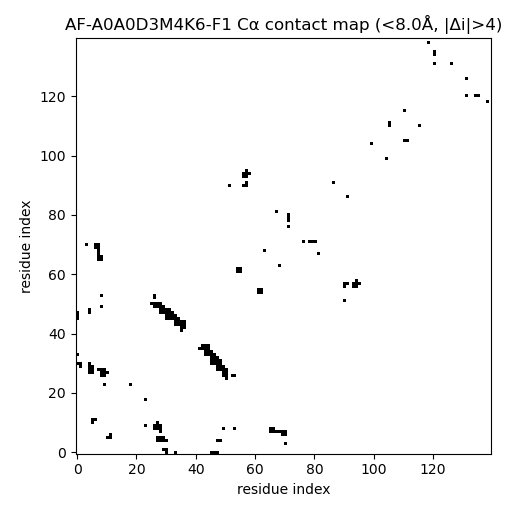R A N 1
ATOM 712 C CA . SER A 1 92 ? 7.504 -7.163 6.421 1.00 98.38 92 SER A CA 1
ATOM 713 C C . SER A 1 92 ? 7.882 -7.210 7.905 1.00 98.38 92 SER A C 1
ATOM 715 O O . SER A 1 92 ? 7.300 -6.483 8.701 1.00 98.38 92 SER A O 1
ATOM 717 N N . LYS A 1 93 ? 8.868 -8.035 8.285 1.00 98.38 93 LYS A N 1
ATOM 718 C CA . LYS A 1 93 ? 9.387 -8.117 9.662 1.00 98.38 93 LYS A CA 1
ATOM 719 C C . LYS A 1 93 ? 10.156 -6.877 10.121 1.00 98.38 93 LYS A C 1
ATOM 721 O O . LYS A 1 93 ? 10.399 -6.748 11.314 1.00 98.38 93 LYS A O 1
ATOM 726 N N . THR A 1 94 ? 10.520 -5.979 9.209 1.00 98.50 94 THR A N 1
ATOM 727 C CA . THR A 1 94 ? 11.151 -4.694 9.552 1.00 98.50 94 THR A CA 1
ATOM 728 C C . THR A 1 94 ? 10.137 -3.652 10.038 1.00 98.50 94 THR A C 1
ATOM 730 O O . THR A 1 94 ? 10.512 -2.599 10.542 1.00 98.50 94 THR A O 1
ATOM 733 N N . PHE A 1 95 ? 8.838 -3.946 9.921 1.00 98.56 95 PHE A N 1
ATOM 734 C CA . PHE A 1 95 ? 7.755 -3.070 10.346 1.00 98.56 95 PHE A CA 1
ATOM 735 C C . PHE A 1 95 ? 7.166 -3.540 11.674 1.00 98.56 95 PHE A C 1
ATOM 737 O O . PHE A 1 95 ? 7.005 -4.734 11.915 1.00 98.56 95 PHE A O 1
ATOM 744 N N . GLN A 1 96 ? 6.736 -2.585 12.500 1.00 98.12 96 GLN A N 1
ATOM 745 C CA . GLN A 1 96 ? 5.990 -2.885 13.724 1.00 98.12 96 GLN A CA 1
ATOM 746 C C . GLN A 1 96 ? 4.626 -3.539 13.429 1.00 98.12 96 GLN A C 1
ATOM 748 O O . GLN A 1 96 ? 4.176 -4.404 14.177 1.00 98.12 96 GLN A O 1
ATOM 753 N N . GLY A 1 97 ? 3.956 -3.120 12.349 1.00 96.81 97 GLY A N 1
ATOM 754 C CA . GLY A 1 97 ? 2.589 -3.543 12.041 1.00 96.81 97 GLY A CA 1
ATOM 755 C C . GLY A 1 97 ? 1.539 -2.943 12.994 1.00 96.81 97 GLY A C 1
ATOM 756 O O . GLY A 1 97 ? 1.776 -1.894 13.602 1.00 96.81 97 GLY A O 1
ATOM 757 N N . PRO A 1 98 ? 0.347 -3.561 13.113 1.00 97.75 98 PRO A N 1
ATOM 758 C CA . PRO A 1 98 ? -0.714 -3.070 13.990 1.00 97.75 98 PRO A CA 1
ATOM 759 C C . PRO A 1 98 ? -0.286 -3.063 15.471 1.00 97.75 98 PRO A C 1
ATOM 761 O O . PRO A 1 98 ? 0.176 -4.087 15.968 1.00 97.75 98 PRO A O 1
ATOM 764 N N . PRO A 1 99 ? -0.507 -1.972 16.229 1.00 97.56 99 PRO A N 1
ATOM 765 C CA . PRO A 1 99 ? -0.058 -1.869 17.624 1.00 97.56 99 PRO A CA 1
ATOM 766 C C . PRO A 1 99 ? -0.776 -2.813 18.603 1.00 97.56 99 PRO A C 1
ATOM 768 O O . PRO A 1 99 ? -0.302 -3.013 19.717 1.00 97.56 99 PRO A O 1
ATOM 771 N N . GLN A 1 100 ? -1.943 -3.347 18.233 1.00 97.31 100 GLN A N 1
ATOM 772 C CA . GLN A 1 100 ? -2.723 -4.273 19.068 1.00 97.31 100 GLN A CA 1
ATOM 773 C C . GLN A 1 100 ? -3.212 -5.470 18.249 1.00 97.31 100 GLN A C 1
ATOM 775 O O . GLN A 1 100 ? -3.067 -6.614 18.667 1.00 97.31 100 GLN A O 1
ATOM 780 N N . GLY A 1 101 ? -3.751 -5.211 17.055 1.00 97.62 101 GLY A N 1
ATOM 781 C CA . GLY A 1 101 ? -4.367 -6.251 16.238 1.00 97.62 101 GLY A CA 1
ATOM 782 C C . GLY A 1 101 ? -5.744 -6.668 16.765 1.00 97.62 101 GLY A C 1
ATOM 783 O O . GLY A 1 101 ? -6.175 -6.272 17.847 1.00 97.62 101 GLY A O 1
ATOM 784 N N . ILE A 1 102 ? -6.444 -7.470 15.964 1.00 98.31 102 ILE A N 1
ATOM 785 C CA . ILE A 1 102 ? -7.868 -7.781 16.165 1.00 98.31 102 ILE A CA 1
ATOM 786 C C . ILE A 1 102 ? -8.107 -8.530 17.482 1.00 98.31 102 ILE A C 1
ATOM 788 O O . ILE A 1 102 ? -9.083 -8.259 18.177 1.00 98.31 102 ILE A O 1
ATOM 792 N N . GLN A 1 103 ? -7.237 -9.479 17.824 1.00 98.12 103 GLN A N 1
ATOM 793 C CA . GLN A 1 103 ? -7.378 -10.319 19.013 1.00 98.12 103 GLN A CA 1
ATOM 794 C C . GLN A 1 103 ? -7.246 -9.480 20.290 1.00 98.12 103 GLN A C 1
ATOM 796 O O . GLN A 1 103 ? -8.177 -9.440 21.088 1.00 98.12 103 GLN A O 1
ATOM 801 N N . VAL A 1 104 ? -6.156 -8.715 20.425 1.00 98.38 104 VAL A N 1
ATOM 802 C CA . VAL A 1 104 ? -5.909 -7.873 21.609 1.00 98.38 104 VAL A CA 1
ATOM 803 C C . VAL A 1 104 ? -6.973 -6.784 21.757 1.00 98.38 104 VAL A C 1
ATOM 805 O O . VAL A 1 104 ? -7.383 -6.481 22.876 1.00 98.38 104 VAL A O 1
ATOM 808 N N . GLU A 1 105 ? -7.446 -6.193 20.654 1.00 98.50 105 GLU A N 1
ATOM 809 C CA . GLU A 1 105 ? -8.538 -5.212 20.695 1.00 98.50 105 GLU A CA 1
ATOM 810 C C . GLU A 1 105 ? -9.835 -5.834 21.240 1.00 98.50 105 GLU A C 1
ATOM 812 O O . GLU A 1 105 ? -10.494 -5.248 22.102 1.00 98.50 105 GLU A O 1
ATOM 817 N N . ARG A 1 106 ? -10.183 -7.052 20.803 1.00 98.56 106 ARG A N 1
ATOM 818 C CA . ARG A 1 106 ? -11.359 -7.777 21.311 1.00 98.56 106 ARG A CA 1
ATOM 819 C C . ARG A 1 106 ? -11.225 -8.165 22.775 1.00 98.56 106 ARG A C 1
ATOM 821 O O . ARG A 1 106 ? -12.203 -8.009 23.508 1.00 98.56 106 ARG A O 1
ATOM 828 N N . ASP A 1 107 ? -10.037 -8.597 23.188 1.00 98.44 107 ASP A N 1
ATOM 829 C CA .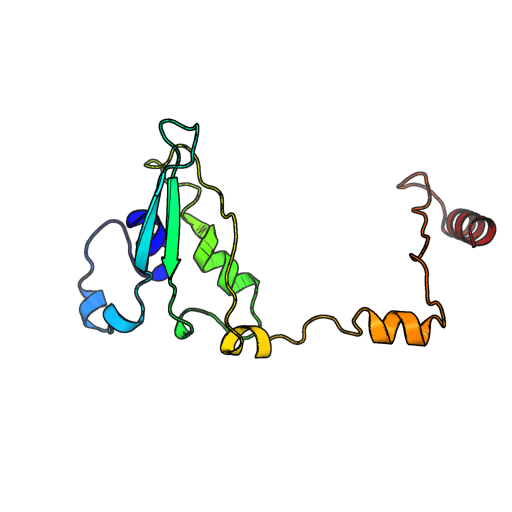 ASP A 1 107 ? -9.749 -8.968 24.573 1.00 98.44 107 ASP A CA 1
ATOM 830 C C . ASP A 1 107 ? -9.881 -7.757 25.502 1.00 98.44 107 ASP A C 1
ATOM 832 O O . ASP A 1 107 ? -10.574 -7.814 26.518 1.00 98.44 107 ASP A O 1
ATOM 836 N N . LYS A 1 108 ? -9.310 -6.611 25.106 1.00 98.38 108 LYS A N 1
ATOM 837 C CA . LYS A 1 108 ? -9.417 -5.352 25.861 1.00 98.38 108 LYS A CA 1
ATOM 838 C C . LYS A 1 108 ? -10.851 -4.841 25.980 1.00 98.38 108 LYS A C 1
ATOM 840 O O . LYS A 1 108 ? -11.206 -4.268 27.006 1.00 98.38 108 LYS A O 1
ATOM 845 N N . LEU A 1 109 ? -11.670 -5.019 24.942 1.00 98.44 109 LEU A N 1
ATOM 846 C CA . LEU A 1 109 ? -13.072 -4.588 24.942 1.00 98.44 109 LEU A CA 1
ATOM 847 C C . LEU A 1 109 ? -14.028 -5.625 25.548 1.00 98.44 109 LEU A C 1
ATOM 849 O O . LEU A 1 109 ? -15.200 -5.301 25.750 1.00 98.44 109 LEU A O 1
ATOM 853 N N . ASN A 1 110 ? -13.556 -6.850 25.805 1.00 98.44 110 ASN A N 1
ATOM 854 C CA . ASN A 1 110 ? -14.349 -8.001 26.237 1.00 98.44 110 ASN A CA 1
ATOM 855 C C . ASN A 1 110 ? -15.589 -8.241 25.342 1.00 98.44 110 ASN A C 1
ATOM 857 O O . ASN A 1 110 ? -16.717 -8.384 25.822 1.00 98.44 110 ASN A O 1
ATOM 861 N N . LYS A 1 111 ? -15.403 -8.207 24.012 1.00 98.19 111 LYS A N 1
ATOM 862 C CA . LYS A 1 111 ? -16.486 -8.329 23.012 1.00 98.19 111 LYS A CA 1
ATOM 863 C C . LYS A 1 111 ? -16.150 -9.364 21.933 1.00 98.19 111 LYS A C 1
ATOM 865 O O . LYS A 1 111 ? -15.297 -9.138 21.070 1.00 98.19 111 LYS A O 1
ATOM 870 N N . TYR A 1 112 ? -16.922 -10.451 21.900 1.00 98.31 112 TYR A N 1
ATOM 871 C CA . TYR A 1 112 ? -16.698 -11.600 21.012 1.00 98.31 112 TYR A CA 1
ATOM 872 C C . TYR A 1 112 ? -17.966 -12.010 20.257 1.00 98.31 112 TYR A C 1
ATOM 874 O O . TYR A 1 112 ? -19.068 -11.575 20.586 1.00 98.31 112 TYR A O 1
ATOM 882 N N . GLY A 1 113 ? -17.802 -12.837 19.222 1.00 98.31 113 GLY A N 1
ATOM 883 C CA . GLY A 1 113 ? -18.913 -13.479 18.503 1.00 98.31 113 GLY A CA 1
ATOM 884 C C . GLY A 1 113 ? -19.763 -12.558 17.620 1.00 98.31 113 GLY A C 1
ATOM 885 O O . GLY A 1 113 ? -20.723 -13.019 17.014 1.00 98.31 113 GLY A O 1
ATOM 886 N N . ARG A 1 114 ? -19.425 -11.266 17.524 1.00 98.38 114 ARG A N 1
ATOM 887 C CA . ARG A 1 114 ? -20.140 -10.291 16.690 1.00 98.38 114 ARG A CA 1
ATOM 888 C C . ARG A 1 114 ? -19.233 -9.159 16.186 1.00 98.38 114 ARG A C 1
ATOM 890 O O . ARG A 1 114 ? -18.171 -8.907 16.780 1.00 98.38 114 ARG A O 1
ATOM 897 N N . PRO A 1 115 ? -19.640 -8.453 15.115 1.00 98.44 115 PRO A N 1
ATOM 898 C CA . PRO A 1 115 ? -19.032 -7.187 14.722 1.00 98.44 115 PRO A CA 1
ATOM 899 C C . PRO A 1 115 ? -19.126 -6.127 15.830 1.00 98.44 115 PRO A C 1
ATOM 901 O O . PRO A 1 115 ? -20.031 -6.150 16.672 1.00 98.44 115 PRO A O 1
ATOM 904 N N . LEU A 1 116 ? -18.178 -5.190 15.826 1.00 98.12 116 LEU A N 1
ATOM 905 C CA . LEU A 1 116 ? -18.279 -3.966 16.618 1.00 98.12 116 LEU A CA 1
ATOM 906 C C . LEU A 1 116 ? -19.204 -2.981 15.892 1.00 98.12 116 LEU A C 1
ATOM 908 O O . LEU A 1 116 ? -19.217 -2.932 14.664 1.00 98.12 116 LEU A O 1
ATOM 912 N N . LEU A 1 117 ? -19.980 -2.213 16.655 1.00 98.31 117 LEU A N 1
ATOM 913 C CA . LEU A 1 117 ? -20.823 -1.139 16.133 1.00 98.31 117 LEU A CA 1
ATOM 914 C C . LEU A 1 117 ? -20.208 0.199 16.536 1.00 98.31 117 LEU A C 1
ATOM 916 O O . LEU A 1 117 ? -19.757 0.351 17.670 1.00 98.31 117 LEU A O 1
ATOM 920 N N . GLY A 1 118 ? -20.193 1.153 15.609 1.00 97.81 118 GLY A N 1
ATOM 921 C CA . GLY A 1 118 ? -19.694 2.506 15.825 1.00 97.81 118 GLY A CA 1
ATOM 922 C C . GLY A 1 118 ? -20.514 3.521 15.036 1.00 97.81 118 GLY A C 1
ATOM 923 O O . GLY A 1 118 ? -21.200 3.167 14.078 1.00 97.81 118 GLY A O 1
ATOM 924 N N . CYS A 1 119 ? -20.446 4.787 15.442 1.00 97.69 119 CYS A N 1
ATOM 925 C CA . CYS A 1 119 ? -21.176 5.884 14.815 1.00 97.69 119 CYS A CA 1
ATOM 926 C C . CYS A 1 119 ? -20.268 7.112 14.675 1.00 97.69 119 CYS A C 1
ATOM 928 O O . CYS A 1 119 ? -19.536 7.465 15.598 1.00 97.69 119 CYS A O 1
ATOM 930 N N . THR A 1 120 ? -20.312 7.776 13.516 1.00 97.88 120 THR A N 1
ATOM 931 C CA . THR A 1 120 ? -19.662 9.081 13.326 1.00 97.88 120 THR A CA 1
ATOM 932 C C . THR A 1 120 ? -20.651 10.188 13.670 1.00 97.88 120 THR A C 1
ATOM 934 O O . THR A 1 120 ? -21.661 10.330 12.981 1.00 97.88 120 THR A O 1
ATOM 937 N N . ILE A 1 121 ? -20.333 11.008 14.674 1.00 98.06 121 ILE A N 1
ATOM 938 C CA . ILE A 1 121 ? -21.173 12.141 15.084 1.00 98.06 121 ILE A CA 1
ATOM 939 C C . ILE A 1 121 ? -21.370 13.130 13.924 1.00 98.06 121 ILE A C 1
ATOM 941 O O . ILE A 1 121 ? -20.464 13.371 13.117 1.00 98.06 121 ILE A O 1
ATOM 945 N N . LYS A 1 122 ? -22.579 13.696 13.832 1.00 97.81 122 LYS A N 1
ATOM 946 C CA . LYS A 1 122 ? -22.970 14.695 12.829 1.00 97.81 122 LYS A CA 1
ATOM 947 C C . LYS A 1 122 ? -23.503 15.974 13.494 1.00 97.81 122 LYS A C 1
ATOM 949 O O . LYS A 1 122 ? -24.078 15.876 14.575 1.00 97.81 122 LYS A O 1
ATOM 954 N N . PRO A 1 123 ? -23.367 17.152 12.846 1.00 97.25 123 PRO A N 1
ATOM 955 C CA . PRO A 1 123 ? -22.673 17.399 11.574 1.00 97.25 123 PRO A CA 1
ATOM 956 C C . PRO A 1 123 ? -21.158 17.172 11.675 1.00 97.25 123 PRO A C 1
ATOM 958 O O . PRO A 1 123 ? -20.604 17.083 12.765 1.00 97.25 123 PRO A O 1
ATOM 961 N N . LYS A 1 124 ? -20.484 17.051 10.522 1.00 97.69 124 LYS A N 1
ATOM 962 C CA . LYS A 1 124 ? -19.038 16.760 10.470 1.00 97.69 124 LYS A CA 1
ATOM 963 C C . LYS A 1 124 ? -18.202 17.824 11.196 1.00 97.69 124 LYS A C 1
ATOM 965 O O . LYS A 1 124 ? -17.174 17.489 11.768 1.00 97.69 124 LYS A O 1
ATOM 970 N N . LEU A 1 125 ? -18.628 19.085 11.133 1.00 97.31 125 LEU A N 1
ATOM 971 C CA . LEU A 1 125 ? -17.956 20.242 11.721 1.00 97.31 125 LEU A CA 1
ATOM 972 C C . LEU A 1 125 ? -18.994 21.158 12.380 1.00 97.31 125 LEU A C 1
ATOM 974 O O . LEU A 1 125 ? -20.166 21.134 12.007 1.00 97.31 125 LEU A O 1
ATOM 978 N N . GLY A 1 126 ? -18.550 21.987 13.327 1.00 97.38 126 GLY A N 1
ATOM 979 C CA . GLY A 1 126 ? -19.358 23.069 13.906 1.00 97.38 126 GLY A CA 1
ATOM 980 C C . GLY A 1 126 ? -20.054 22.756 15.235 1.00 97.38 126 GLY A C 1
ATOM 981 O O . GLY A 1 126 ? -20.628 23.661 15.834 1.00 97.38 126 GLY A O 1
ATOM 982 N N . LEU A 1 127 ? -19.986 21.523 15.748 1.00 97.56 127 LEU A N 1
ATOM 983 C CA . LEU A 1 127 ? -20.429 21.245 17.118 1.00 97.56 127 LEU A CA 1
ATOM 984 C C . LEU A 1 127 ? -19.423 21.796 18.131 1.00 97.56 127 LEU A C 1
ATOM 986 O O . LEU A 1 127 ? -18.217 21.593 18.002 1.00 97.56 127 LEU A O 1
ATOM 990 N N . SER A 1 128 ? -19.929 22.442 19.182 1.00 98.44 128 SER A N 1
ATOM 991 C CA . SER A 1 128 ? -19.122 22.736 20.366 1.00 98.44 128 SER A CA 1
ATOM 992 C C . SER A 1 128 ? -18.741 21.440 21.086 1.00 98.44 128 SER A C 1
ATOM 994 O O . SER A 1 128 ? -19.466 20.445 21.006 1.00 98.44 128 SER A O 1
ATOM 996 N N . ALA A 1 129 ? -17.651 21.461 21.859 1.00 98.44 129 ALA A N 1
ATOM 997 C CA . ALA A 1 129 ? -17.213 20.301 22.641 1.00 98.44 129 ALA A CA 1
ATOM 998 C C . ALA A 1 129 ? -18.329 19.747 23.550 1.00 98.44 129 ALA A C 1
ATOM 1000 O O . ALA A 1 129 ? -18.517 18.536 23.637 1.00 98.44 129 ALA A O 1
ATOM 1001 N N . LYS A 1 130 ? -19.133 20.635 24.158 1.00 98.38 130 LYS A N 1
ATOM 1002 C CA . LYS A 1 130 ? -20.279 20.255 24.998 1.00 98.38 130 LYS A CA 1
ATOM 1003 C C . LYS A 1 130 ? -21.332 19.466 24.217 1.00 98.38 130 LYS A C 1
ATOM 1005 O O . LYS A 1 130 ? -21.784 18.422 24.678 1.00 98.38 130 LYS A O 1
ATOM 1010 N N . ASN A 1 131 ? -21.725 19.953 23.042 1.00 98.44 131 ASN A N 1
ATOM 1011 C CA . ASN A 1 131 ? -22.748 19.285 22.236 1.00 98.44 131 ASN A CA 1
ATOM 1012 C C . ASN A 1 131 ? -22.217 18.005 21.586 1.00 98.44 131 ASN A C 1
ATOM 1014 O O . ASN A 1 131 ? -22.965 17.040 21.463 1.00 98.44 131 ASN A O 1
ATOM 1018 N N . TYR A 1 132 ? -20.930 17.967 21.235 1.00 98.50 132 TYR A N 1
ATOM 1019 C CA . TYR A 1 132 ? -20.278 16.748 20.769 1.00 98.50 132 TYR A CA 1
ATOM 1020 C C . TYR A 1 132 ? -20.297 15.666 21.859 1.00 98.50 132 TYR A C 1
ATOM 1022 O O . TYR A 1 132 ? -20.721 14.546 21.598 1.00 98.50 132 TYR A O 1
ATOM 1030 N N . GLY A 1 133 ? -19.934 16.018 23.099 1.00 98.25 133 GLY A N 1
ATOM 1031 C CA . GLY A 1 133 ? -19.992 15.106 24.245 1.00 98.25 133 GLY A CA 1
ATOM 1032 C C . GLY A 1 133 ? -21.408 14.610 24.540 1.00 98.25 133 GLY A C 1
ATOM 1033 O O . GLY A 1 133 ? -21.599 13.422 24.787 1.00 98.25 133 GLY A O 1
ATOM 1034 N N . ARG A 1 134 ? -22.414 15.487 24.425 1.00 98.38 134 ARG A N 1
ATOM 1035 C CA . ARG A 1 134 ? -23.821 15.081 24.530 1.00 98.38 134 ARG A CA 1
ATOM 1036 C C . ARG A 1 134 ? -24.196 14.060 23.455 1.00 98.38 134 ARG A C 1
ATOM 1038 O O . ARG A 1 134 ? -24.778 13.040 23.782 1.00 98.38 134 ARG A O 1
ATOM 1045 N N . ALA A 1 135 ? -23.842 14.307 22.196 1.00 98.19 135 ALA A N 1
ATOM 1046 C CA . ALA A 1 135 ? -24.145 13.377 21.111 1.00 98.19 135 ALA A CA 1
ATOM 1047 C C . ALA A 1 135 ? -23.454 12.015 21.297 1.00 98.19 135 ALA A C 1
ATOM 1049 O O . ALA A 1 135 ? -24.061 10.989 21.012 1.00 98.19 135 ALA A O 1
ATOM 1050 N N . VAL A 1 136 ? -22.216 12.000 21.808 1.00 98.50 136 VAL A N 1
ATOM 1051 C CA . VAL A 1 136 ? -21.504 10.759 22.158 1.00 98.50 136 VAL A CA 1
ATOM 1052 C C . VAL A 1 136 ? -22.227 10.005 23.273 1.00 98.50 136 VAL A C 1
ATOM 1054 O O . VAL A 1 136 ? -22.432 8.806 23.132 1.00 98.50 136 VAL A O 1
ATOM 1057 N N . TYR A 1 137 ? -22.635 10.696 24.341 1.00 98.25 137 TYR A N 1
ATOM 1058 C CA . TYR A 1 137 ? -23.354 10.087 25.463 1.00 98.25 137 TYR A CA 1
ATOM 1059 C C . TYR A 1 137 ? -24.660 9.415 25.026 1.00 98.25 137 TYR A C 1
ATOM 1061 O O . TYR A 1 137 ? -24.907 8.283 25.405 1.00 98.25 137 TYR A O 1
ATOM 1069 N N . GLU A 1 138 ? -25.460 10.073 24.186 1.00 98.12 138 GLU A N 1
ATOM 1070 C CA . GLU A 1 138 ? -26.741 9.518 23.716 1.00 98.12 138 GLU A CA 1
ATOM 1071 C C . GLU A 1 138 ? -26.573 8.333 22.742 1.00 98.12 138 GLU A C 1
ATOM 1073 O O . GLU A 1 138 ? -27.532 7.619 22.461 1.00 98.12 138 GLU A O 1
ATOM 1078 N N . CYS A 1 139 ? -25.378 8.139 22.173 1.00 97.44 139 CYS A N 1
ATOM 1079 C CA . CYS A 1 139 ? -25.106 7.080 21.196 1.00 97.44 139 CYS A CA 1
ATOM 1080 C C . CYS A 1 139 ? -24.509 5.800 21.804 1.00 97.44 139 CYS A C 1
ATOM 1082 O O . CYS A 1 139 ? -24.502 4.778 21.113 1.00 97.44 139 CYS A O 1
ATOM 1084 N N . LEU A 1 140 ? -23.944 5.862 23.014 1.00 95.69 140 LEU A N 1
ATOM 1085 C CA . LEU A 1 140 ? -23.227 4.757 23.670 1.00 95.69 140 LEU A CA 1
ATOM 1086 C C . LEU A 1 140 ? -24.084 4.085 24.743 1.00 95.69 140 LEU A C 1
ATOM 1088 O O . LEU A 1 140 ? -24.001 2.838 24.820 1.00 95.69 140 LEU A O 1
#

Secondary structure (DSSP, 8-state):
-HHHHHHTTT--SS--GGGGGS-HHHH--EEEEEEEPTT-SS-EEEEEE--GGGS-TT-HHHHHHHHHSSGGG-TT-S----------HHHHTTS---SSHHHHHHHHHT--SS-------SSSS---HHHHHHHHHHH-

InterPro domains:
  IPR000685 Ribulose bisphosphate carboxylase, large subunit, C-terminal [PF00016] (101-140)
  IPR017443 Ribulose bisphosphate carboxylase, large subunit, ferrodoxin-like N-terminal [PF02788] (2-91)
  IPR033966 RuBisCO [PTHR42704] (1-140)
  IPR036376 Ribulose bisphosphate carboxylase, large subunit, C-terminal domain superfamily [G3DSA:3.20.20.110] (96-140)
  IPR036376 Ribulose bisphosphate carboxylase, large subunit, C-terminal domain superfamily [SSF51649] (95-140)
  IPR036422 RuBisCO large subunit, N-terminal domain superfamily [G3DSA:3.30.70.150] (1-94)
  IPR036422 RuBisCO large subunit, N-terminal domain superfamily [SSF54966] (1-96)

Organism: NCBI:txid1401400

pLDDT: mean 96.69, std 2.78, range [73.69, 98.62]

Foldseek 3Di:
DQVLQQQLWPHDPDDDPCCVVDPCVQTGKDFDDKDADPPDDPHIDTDIDGHPVQDDAQPPPSNCCRNPVPSQVDPVDPGDDDDDDDDDPVRVVSHPPDPQDDVRVCVVVVDDDDDDDDDDDPDPDDDDPVVVVVSVVVVD

Mean predicted aligned error: 3.97 Å

Radius of gyration: 23.31 Å; Cα contacts (8 Å, |Δi|>4): 111; chains: 1; bounding box: 57×36×53 Å